Protein AF-A0A3D4UHA0-F1 (afdb_monomer)

Sequence (115 aa):
QGVWDIKDGWTSLEQPIAPDAIITDGNMASAWGLSGDGSTVSGFYWYTGAHARPSKWNRDTGVTSLPVTAGLSARVNALSVDGSVVVGWEATPTGPWQPTVWRDEVKIRISESPG

Secondary structure (DSSP, 8-state):
-EEEETTTEEEE--SSPPTTB--BTTBSEEEEEE-TTS-EEEEEEEETTTEEEEEEEETTTEEEEPP--TT--EEEEEE-TTSSEEEEEEE-TTS-EEEEEEETTEEEE-PPP--

Foldseek 3Di:
DWDADPVPGTGDLVPPDDPFFDDDPNDFWDWAEAALVRFKTWWWGAGPPRAIFTWMAGPPPRIDGQDADPPKHWIWNYAYNHRQKTWTWIADPVGDIFIWIAGPSDIDTDDDPPD

pLDDT: mean 87.1, std 11.28, range [43.06, 97.5]

Mean predicted aligned error: 5.73 Å

Nearest PDB structures (foldseek):
  5l8s-assembly2_D  TM=6.459E-01  e=1.150E-02  Sporosarcina psychrophila
  7mx5-assembly2_B  TM=6.474E-01  e=1.279E-02  Acinetobacter baumannii
  5yzo-assembly1_D  TM=5.744E-01  e=7.576E-01  Deinococcus radiodurans R1 = ATCC 13939 = DSM 20539

Structure (mmCIF, N/CA/C/O backbone):
data_AF-A0A3D4UHA0-F1
#
_entry.id   AF-A0A3D4UHA0-F1
#
loop_
_atom_site.group_PDB
_atom_site.id
_atom_site.type_symbol
_atom_site.label_atom_id
_atom_site.label_alt_id
_atom_site.label_comp_id
_atom_site.label_asym_id
_atom_site.label_entity_id
_atom_site.label_seq_id
_atom_site.pdbx_PDB_ins_code
_atom_site.Cartn_x
_atom_site.Cartn_y
_atom_site.Cartn_z
_atom_site.occupancy
_atom_site.B_iso_or_equiv
_atom_site.auth_seq_id
_atom_site.auth_comp_id
_atom_site.auth_asym_id
_atom_site.auth_atom_id
_atom_site.pdbx_PDB_model_num
ATOM 1 N N . GLN A 1 1 ? 9.890 -4.186 -6.723 1.00 63.28 1 GLN A N 1
ATOM 2 C CA . GLN A 1 1 ? 9.241 -5.418 -6.215 1.00 63.28 1 GLN A CA 1
ATOM 3 C C . GLN A 1 1 ? 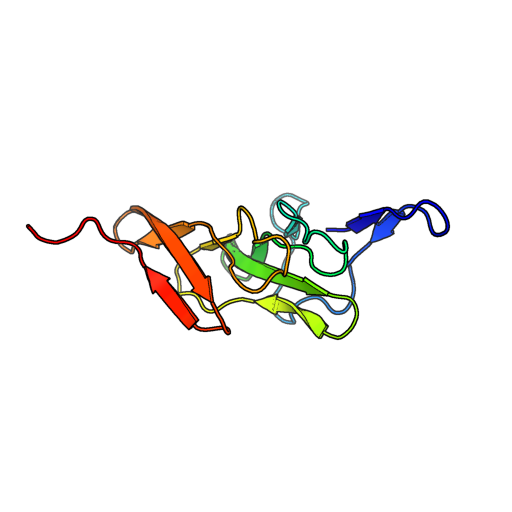9.210 -6.431 -7.354 1.00 63.28 1 GLN A C 1
ATOM 5 O O . GLN A 1 1 ? 9.216 -6.004 -8.500 1.00 63.28 1 GLN A O 1
ATOM 10 N N . GLY A 1 2 ? 9.217 -7.728 -7.068 1.00 65.31 2 GLY A N 1
ATOM 11 C CA . GLY A 1 2 ? 9.162 -8.796 -8.070 1.00 65.31 2 GLY A CA 1
ATOM 12 C C . GLY A 1 2 ? 8.416 -10.002 -7.503 1.00 65.31 2 GLY A C 1
ATOM 13 O O . GLY A 1 2 ? 8.315 -10.126 -6.280 1.00 65.31 2 GLY A O 1
ATOM 14 N N . VAL A 1 3 ? 7.898 -10.865 -8.369 1.00 70.38 3 VAL A N 1
ATOM 15 C CA . VAL A 1 3 ? 7.408 -12.200 -7.999 1.00 70.38 3 VAL A CA 1
ATOM 16 C C . VAL A 1 3 ? 8.285 -13.245 -8.663 1.00 70.38 3 VAL A C 1
ATOM 18 O O . VAL A 1 3 ? 8.741 -13.059 -9.789 1.00 70.38 3 VAL A O 1
ATOM 21 N N . TRP A 1 4 ? 8.543 -14.338 -7.957 1.00 69.69 4 TRP A N 1
ATOM 22 C CA . TRP A 1 4 ? 9.208 -15.502 -8.526 1.00 6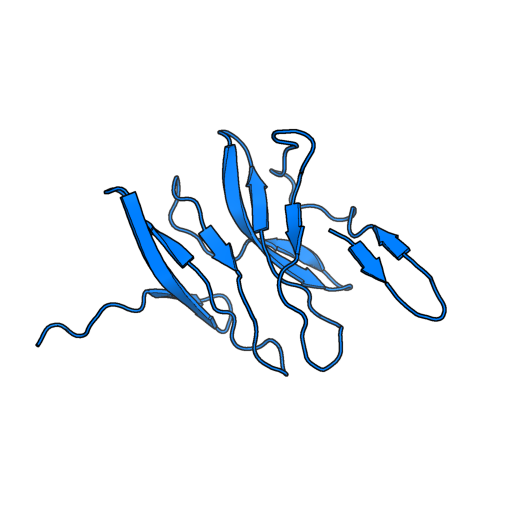9.69 4 TRP A CA 1
ATOM 23 C C . TRP A 1 4 ? 8.175 -16.605 -8.738 1.00 69.69 4 TRP A C 1
ATOM 25 O O . TRP A 1 4 ? 7.434 -16.925 -7.809 1.00 69.69 4 TRP A O 1
ATOM 35 N N . ASP A 1 5 ? 8.151 -17.188 -9.932 1.00 73.31 5 ASP A N 1
ATOM 36 C CA . ASP A 1 5 ? 7.374 -18.387 -10.246 1.00 73.31 5 ASP A CA 1
ATOM 37 C C . ASP A 1 5 ? 8.302 -19.506 -10.748 1.00 73.31 5 ASP A C 1
ATOM 39 O O . ASP A 1 5 ? 9.334 -19.249 -11.368 1.00 73.31 5 ASP A O 1
ATOM 43 N N . ILE A 1 6 ? 7.948 -20.765 -10.478 1.00 68.44 6 ILE A N 1
ATOM 44 C CA . ILE A 1 6 ? 8.785 -21.920 -10.840 1.00 68.44 6 ILE A CA 1
ATOM 45 C C . ILE A 1 6 ? 8.850 -22.172 -12.353 1.00 68.44 6 ILE A C 1
ATOM 47 O O . ILE A 1 6 ? 9.815 -22.765 -12.834 1.00 68.44 6 ILE A O 1
ATOM 51 N N . LYS A 1 7 ? 7.832 -21.743 -13.103 1.00 74.06 7 LYS A N 1
ATOM 52 C CA . LYS A 1 7 ? 7.775 -21.825 -14.566 1.00 74.06 7 LYS A CA 1
ATOM 53 C C . LYS A 1 7 ? 8.379 -20.578 -15.203 1.00 74.06 7 LYS A C 1
ATOM 55 O O . LYS A 1 7 ? 9.139 -20.711 -16.158 1.00 74.06 7 LYS A O 1
ATOM 60 N N . ASP A 1 8 ? 8.073 -19.404 -14.653 1.00 75.88 8 ASP A N 1
ATOM 61 C CA . ASP A 1 8 ? 8.378 -18.121 -15.303 1.00 75.88 8 ASP A CA 1
ATOM 62 C C . ASP A 1 8 ? 9.641 -17.424 -14.751 1.00 75.88 8 ASP A C 1
ATOM 64 O O . ASP A 1 8 ? 10.130 -16.453 -15.328 1.00 75.88 8 ASP A O 1
ATOM 68 N N . GLY A 1 9 ? 10.223 -17.924 -13.658 1.00 78.19 9 GLY A N 1
ATOM 69 C CA . GLY A 1 9 ? 11.393 -17.333 -13.013 1.00 78.19 9 GLY A CA 1
ATOM 70 C C . GLY A 1 9 ? 11.086 -16.005 -12.314 1.00 78.19 9 GLY A C 1
ATOM 71 O O . GLY A 1 9 ? 9.961 -15.744 -11.885 1.00 78.19 9 GLY A O 1
ATOM 72 N N . TRP A 1 10 ? 12.110 -15.161 -12.140 1.00 75.12 10 TRP A N 1
ATOM 73 C CA . TRP A 1 10 ? 11.927 -13.837 -11.537 1.00 75.12 10 TRP A CA 1
ATOM 74 C C . TRP A 1 10 ? 11.265 -12.879 -12.524 1.00 75.12 10 TRP A C 1
ATOM 76 O O . TRP A 1 10 ? 11.842 -12.546 -13.557 1.00 75.12 10 TRP A O 1
ATOM 86 N N . THR A 1 11 ? 10.086 -12.386 -12.162 1.00 73.06 11 THR A N 1
ATOM 87 C CA . THR A 1 11 ? 9.367 -11.346 -12.892 1.00 73.06 11 THR A CA 1
ATOM 88 C C . THR A 1 11 ? 9.389 -10.066 -12.073 1.00 73.06 11 THR A C 1
ATOM 90 O O . THR A 1 11 ? 8.864 -10.016 -10.958 1.00 73.06 11 THR A O 1
ATOM 93 N N . SER A 1 12 ? 9.985 -9.008 -12.623 1.00 73.50 12 SER A N 1
ATOM 94 C CA . SER A 1 12 ? 9.895 -7.693 -11.994 1.00 73.50 12 SER A CA 1
ATOM 95 C C . SER A 1 12 ? 8.460 -7.169 -12.084 1.00 73.50 12 SER A C 1
ATOM 97 O O . SER A 1 12 ? 7.856 -7.191 -13.154 1.00 73.50 12 SER A O 1
ATOM 99 N N . LEU A 1 13 ? 7.916 -6.660 -10.976 1.00 65.88 13 LEU A N 1
ATOM 100 C CA . LEU A 1 13 ? 6.579 -6.047 -10.916 1.00 65.88 13 LEU A CA 1
ATOM 101 C C . LEU A 1 13 ? 6.590 -4.592 -11.420 1.00 65.88 13 LEU A C 1
ATOM 103 O O . LEU A 1 13 ? 5.784 -3.767 -10.997 1.00 65.88 13 LEU A O 1
ATOM 107 N N . GLU A 1 14 ? 7.545 -4.260 -12.287 1.00 61.34 14 GLU A N 1
ATOM 108 C CA . GLU A 1 14 ? 7.871 -2.909 -12.752 1.00 61.34 14 GLU A CA 1
ATOM 109 C C . GLU A 1 14 ? 6.816 -2.273 -13.665 1.00 61.34 14 GLU A C 1
ATOM 111 O O . GLU A 1 14 ? 7.008 -1.137 -14.084 1.00 61.34 14 GLU A O 1
ATOM 116 N N . GLN A 1 15 ? 5.698 -2.937 -13.970 1.00 60.19 15 GLN A N 1
ATOM 117 C CA . GLN A 1 15 ? 4.572 -2.320 -14.671 1.00 60.19 15 GLN A CA 1
ATOM 118 C C . GLN A 1 15 ? 3.232 -3.014 -14.336 1.00 60.19 15 GLN A C 1
ATOM 120 O O . GLN A 1 15 ? 3.199 -4.242 -14.225 1.00 60.19 15 GLN A O 1
ATOM 125 N N . PRO A 1 16 ? 2.119 -2.260 -14.257 1.00 63.44 16 PRO A N 1
ATOM 126 C CA . PRO A 1 16 ? 2.085 -0.807 -14.108 1.00 63.44 16 PRO A CA 1
ATOM 127 C C . PRO A 1 16 ? 2.512 -0.404 -12.684 1.00 63.44 16 PRO A C 1
ATOM 129 O O . PRO A 1 16 ? 1.986 -0.909 -11.688 1.00 63.44 16 PRO A O 1
ATOM 132 N N . ILE A 1 17 ? 3.503 0.489 -12.598 1.00 73.44 17 ILE A N 1
ATOM 133 C CA . ILE A 1 17 ? 3.875 1.173 -11.351 1.00 73.44 17 ILE A CA 1
ATOM 134 C C . ILE A 1 17 ? 2.882 2.319 -11.130 1.00 73.44 17 ILE A C 1
ATOM 136 O O . ILE A 1 17 ? 2.338 2.872 -12.088 1.00 73.44 17 ILE A O 1
ATOM 140 N N . ALA A 1 18 ? 2.667 2.706 -9.873 1.00 77.50 18 ALA A N 1
ATOM 141 C CA . ALA A 1 18 ? 1.932 3.922 -9.561 1.00 77.50 18 ALA A CA 1
ATOM 142 C C . ALA A 1 18 ? 2.554 5.148 -10.278 1.00 77.50 18 ALA A C 1
ATOM 144 O O . ALA A 1 18 ? 3.773 5.322 -10.223 1.00 77.50 18 ALA A O 1
ATOM 145 N N . PRO A 1 19 ? 1.754 6.026 -10.917 1.00 81.56 19 PRO A N 1
ATOM 146 C CA . PRO A 1 19 ? 2.270 7.157 -11.698 1.00 81.56 19 PRO A CA 1
ATOM 147 C C . PRO A 1 19 ? 3.159 8.136 -10.918 1.00 81.56 19 PRO A C 1
ATOM 149 O O . PRO A 1 19 ? 3.907 8.897 -11.525 1.00 81.56 19 PRO A O 1
ATOM 152 N N . ASP A 1 20 ? 3.055 8.143 -9.587 1.00 88.56 20 ASP A N 1
ATOM 153 C CA . ASP A 1 20 ? 3.791 9.027 -8.682 1.00 88.56 20 ASP A CA 1
ATOM 154 C C . ASP A 1 20 ? 5.011 8.368 -8.015 1.00 88.56 20 ASP A C 1
ATOM 156 O O . ASP A 1 20 ? 5.646 8.983 -7.154 1.00 88.56 20 ASP A O 1
ATOM 160 N N . ALA A 1 21 ? 5.348 7.129 -8.384 1.00 89.81 21 ALA A N 1
ATOM 161 C CA . ALA A 1 21 ? 6.480 6.428 -7.799 1.00 89.81 21 ALA A CA 1
ATOM 162 C C . ALA A 1 21 ? 7.829 7.021 -8.237 1.00 89.81 21 ALA A C 1
ATOM 164 O O . ALA A 1 21 ? 8.019 7.419 -9.387 1.00 89.81 21 ALA A O 1
ATOM 165 N N . ILE A 1 22 ? 8.794 7.022 -7.319 1.00 91.56 22 ILE A N 1
ATOM 166 C CA . ILE A 1 22 ? 10.170 7.476 -7.547 1.00 91.56 22 ILE A CA 1
ATOM 167 C C . ILE A 1 22 ? 11.180 6.446 -7.032 1.00 91.56 22 ILE A C 1
ATOM 169 O O . ILE A 1 22 ? 10.858 5.591 -6.209 1.00 91.56 22 ILE A O 1
ATOM 173 N N . ILE A 1 23 ? 12.435 6.567 -7.464 1.00 89.62 23 ILE A N 1
ATOM 174 C CA . ILE A 1 23 ? 13.562 5.835 -6.876 1.00 89.62 23 ILE A CA 1
ATOM 175 C C . ILE A 1 23 ? 14.187 6.704 -5.777 1.00 89.62 23 ILE A C 1
ATOM 177 O O . ILE A 1 23 ? 14.573 7.841 -6.036 1.00 89.62 23 ILE A O 1
ATOM 181 N N . THR A 1 24 ? 14.310 6.157 -4.567 1.00 90.19 24 THR A N 1
ATOM 182 C CA . THR A 1 24 ? 15.023 6.755 -3.426 1.00 90.19 24 THR A CA 1
ATOM 183 C C . THR A 1 24 ? 16.104 5.778 -2.961 1.00 90.19 24 THR A C 1
ATOM 185 O O . THR A 1 24 ? 15.821 4.599 -2.766 1.00 90.19 24 THR A O 1
ATOM 188 N N . ASP A 1 25 ? 17.355 6.232 -2.841 1.00 87.81 25 ASP A N 1
ATOM 189 C CA . ASP A 1 25 ? 18.513 5.407 -2.442 1.00 87.81 25 ASP A CA 1
ATOM 190 C C . ASP A 1 25 ? 18.673 4.099 -3.246 1.00 87.81 25 ASP A C 1
ATOM 192 O O . ASP A 1 25 ? 19.015 3.042 -2.719 1.00 87.81 25 ASP A O 1
ATOM 196 N N . GLY A 1 26 ? 18.387 4.153 -4.551 1.00 87.38 26 GLY A N 1
ATOM 197 C CA . GLY A 1 26 ? 18.460 2.988 -5.442 1.00 87.38 26 GLY A CA 1
ATOM 198 C C . GLY A 1 26 ? 17.320 1.976 -5.266 1.00 87.38 26 GLY A C 1
ATOM 199 O O . GLY A 1 26 ? 17.331 0.926 -5.906 1.00 87.38 26 GLY A O 1
ATOM 200 N N . ASN A 1 27 ? 16.316 2.280 -4.441 1.00 85.81 27 ASN A N 1
ATOM 201 C CA . ASN A 1 27 ? 15.131 1.456 -4.239 1.00 85.81 27 ASN A CA 1
ATOM 202 C C . ASN A 1 27 ? 13.869 2.235 -4.635 1.00 85.81 27 ASN A C 1
ATOM 204 O O . ASN A 1 27 ? 13.711 3.398 -4.289 1.00 85.81 27 ASN A O 1
ATOM 208 N N . MET A 1 28 ? 12.946 1.602 -5.355 1.00 87.56 28 MET A N 1
ATOM 209 C CA . MET A 1 28 ? 11.643 2.209 -5.667 1.00 87.56 28 MET A CA 1
ATOM 210 C C . MET A 1 28 ? 10.542 1.732 -4.722 1.00 87.56 28 MET A C 1
ATOM 212 O O . MET A 1 28 ? 9.606 2.464 -4.419 1.00 87.56 28 MET A O 1
ATOM 216 N N . ALA A 1 29 ? 10.616 0.474 -4.298 1.00 88.50 29 ALA A N 1
ATOM 217 C CA . ALA A 1 29 ? 9.543 -0.204 -3.597 1.00 88.50 29 ALA A CA 1
ATOM 218 C C . ALA A 1 29 ? 10.047 -1.495 -2.946 1.00 88.50 29 ALA A C 1
ATOM 220 O O . ALA A 1 29 ? 10.915 -2.180 -3.497 1.00 88.50 29 ALA A O 1
ATOM 221 N N . SER A 1 30 ? 9.424 -1.887 -1.836 1.00 89.44 30 SER A N 1
ATOM 222 C CA . SER A 1 30 ? 9.688 -3.159 -1.149 1.00 89.44 30 SER A CA 1
ATOM 223 C C . SER A 1 30 ? 8.403 -3.955 -0.960 1.00 89.44 30 SER A C 1
ATOM 225 O O . SER A 1 30 ? 7.365 -3.365 -0.680 1.00 89.44 30 SER A O 1
ATOM 227 N N . ALA A 1 31 ? 8.487 -5.276 -1.123 1.00 90.31 31 ALA A N 1
ATOM 228 C CA . ALA A 1 31 ? 7.385 -6.222 -0.953 1.00 90.31 31 ALA A CA 1
ATOM 229 C C . ALA A 1 31 ? 7.610 -7.046 0.316 1.00 90.31 31 ALA A C 1
ATOM 231 O O . ALA A 1 31 ? 8.702 -7.589 0.486 1.00 90.31 31 ALA A O 1
ATOM 232 N N . TRP A 1 32 ? 6.606 -7.130 1.188 1.00 93.50 32 TRP A N 1
ATOM 233 C CA . TRP A 1 32 ? 6.707 -7.708 2.534 1.00 93.50 32 TRP A CA 1
ATOM 234 C C . TRP A 1 32 ? 5.654 -8.778 2.845 1.00 93.50 32 TRP A C 1
ATOM 236 O O . TRP A 1 32 ? 5.866 -9.563 3.764 1.00 93.50 32 TRP A O 1
ATOM 246 N N . GLY A 1 33 ? 4.554 -8.850 2.090 1.00 92.69 33 GLY A N 1
ATOM 247 C CA . GLY A 1 33 ? 3.522 -9.869 2.292 1.00 92.69 33 GLY A CA 1
ATOM 248 C C . GLY A 1 33 ? 2.996 -10.450 0.983 1.00 92.69 33 GLY A C 1
ATOM 249 O O . GLY A 1 33 ? 3.039 -9.779 -0.048 1.00 92.69 33 GLY A O 1
ATOM 250 N N . LEU A 1 34 ? 2.472 -11.675 1.054 1.00 94.06 34 LEU A N 1
ATOM 251 C CA . LEU A 1 34 ? 1.862 -12.413 -0.054 1.00 94.06 34 LEU A CA 1
ATOM 252 C C . LEU A 1 34 ? 0.558 -13.084 0.420 1.00 94.06 34 LEU A C 1
ATOM 254 O O . LEU A 1 34 ? 0.520 -13.602 1.537 1.00 94.06 34 LEU A O 1
ATOM 258 N N . SER A 1 35 ? -0.491 -13.073 -0.405 1.00 94.62 35 SER A N 1
ATOM 259 C CA . SER A 1 35 ? -1.734 -13.820 -0.154 1.00 94.62 35 SER A CA 1
ATOM 260 C C . SER A 1 35 ? -1.502 -15.331 -0.257 1.00 94.62 35 SER A C 1
ATOM 262 O O . SER A 1 35 ? -0.525 -15.795 -0.842 1.00 94.62 35 SER A O 1
ATOM 264 N N . GLY A 1 36 ? -2.413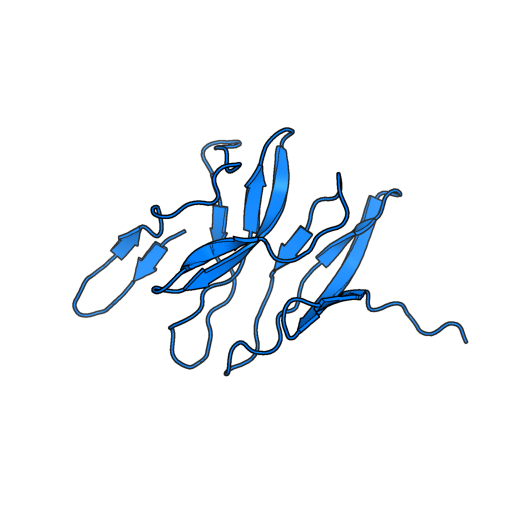 -16.132 0.297 1.00 93.25 36 GLY A N 1
ATOM 265 C CA . GLY A 1 36 ? -2.285 -17.592 0.305 1.00 93.25 36 GLY A CA 1
ATOM 266 C C . GLY A 1 36 ? -2.334 -18.234 -1.082 1.00 93.25 36 GLY A C 1
ATOM 267 O O . GLY A 1 36 ? -1.760 -19.299 -1.281 1.00 93.25 36 GLY A O 1
ATOM 268 N N . ASP A 1 37 ? -2.984 -17.579 -2.041 1.00 91.88 37 ASP A N 1
ATOM 269 C CA . ASP A 1 37 ? -3.028 -17.981 -3.450 1.00 91.88 37 ASP A CA 1
ATOM 270 C C . ASP A 1 37 ? -1.872 -17.399 -4.289 1.00 91.88 37 ASP A C 1
ATOM 272 O O . ASP A 1 37 ? -1.778 -17.672 -5.484 1.00 91.88 37 ASP A O 1
ATOM 276 N N . GLY A 1 38 ? -1.002 -16.581 -3.686 1.00 89.88 38 GLY A N 1
ATOM 277 C CA . GLY A 1 38 ? 0.115 -15.930 -4.364 1.00 89.88 38 GLY A CA 1
ATOM 278 C C . GLY A 1 38 ? -0.268 -14.808 -5.336 1.00 89.88 38 GLY A C 1
ATOM 279 O O . GLY A 1 38 ? 0.610 -14.293 -6.027 1.00 89.88 38 GLY A O 1
ATOM 280 N N . SER A 1 39 ? -1.544 -14.419 -5.422 1.00 89.69 39 SER A N 1
ATOM 281 C CA . SER A 1 39 ? -2.024 -13.456 -6.425 1.00 89.69 39 SER A CA 1
ATOM 282 C C . SER A 1 39 ? -1.814 -11.993 -6.029 1.00 89.69 39 SER A C 1
ATOM 284 O O . SER A 1 39 ? -1.756 -11.121 -6.900 1.00 89.69 39 SER A O 1
ATOM 286 N N . THR A 1 40 ? -1.688 -11.722 -4.727 1.00 91.56 40 THR A N 1
ATOM 287 C CA . THR A 1 40 ? -1.573 -10.373 -4.175 1.00 91.56 40 THR A CA 1
ATOM 288 C C . THR A 1 40 ? -0.307 -10.231 -3.346 1.00 91.56 40 THR A C 1
ATOM 290 O O . THR A 1 40 ? -0.113 -10.920 -2.345 1.00 91.56 40 THR A O 1
ATOM 293 N N . VAL A 1 41 ? 0.536 -9.280 -3.736 1.00 92.25 41 VAL A N 1
ATOM 294 C CA . VAL A 1 41 ? 1.731 -8.865 -2.995 1.00 92.25 41 VAL A CA 1
ATOM 295 C C . VAL A 1 41 ? 1.434 -7.548 -2.295 1.00 92.25 41 VAL A C 1
ATOM 297 O O . VAL A 1 41 ? 0.723 -6.703 -2.829 1.00 92.25 41 VAL A O 1
ATOM 300 N N . SER A 1 42 ? 1.994 -7.331 -1.112 1.00 94.12 42 SER A N 1
ATOM 301 C CA . SER A 1 42 ? 1.886 -6.049 -0.418 1.00 94.12 42 SER A CA 1
ATOM 302 C C . SER A 1 42 ? 3.228 -5.494 0.019 1.00 94.12 42 SER A C 1
ATOM 304 O O . SER A 1 42 ? 4.212 -6.226 0.133 1.00 94.12 42 SER A O 1
ATOM 306 N N . GLY A 1 43 ? 3.266 -4.191 0.283 1.00 95.12 43 GLY A N 1
ATOM 307 C CA . GLY A 1 43 ? 4.422 -3.521 0.853 1.00 95.12 43 GLY A CA 1
ATOM 308 C C . GLY A 1 43 ? 4.292 -2.007 0.781 1.00 95.12 43 GLY A C 1
ATOM 309 O O . GLY A 1 43 ? 3.323 -1.426 1.283 1.00 95.12 43 GLY A O 1
ATOM 310 N N . PHE A 1 44 ? 5.285 -1.361 0.179 1.00 94.44 44 PHE A N 1
ATOM 311 C CA . PHE A 1 44 ? 5.246 0.073 -0.092 1.00 94.44 44 PHE A CA 1
ATOM 312 C C . PHE A 1 44 ? 6.027 0.439 -1.359 1.00 94.44 44 PHE A C 1
ATOM 314 O O . PHE A 1 44 ? 6.867 -0.339 -1.829 1.00 94.44 44 PHE A O 1
ATOM 321 N N . TYR A 1 45 ? 5.783 1.646 -1.868 1.00 93.44 45 TYR A N 1
ATOM 322 C CA . TYR A 1 45 ? 6.639 2.324 -2.846 1.00 93.44 45 TYR A CA 1
ATOM 323 C C . TYR A 1 45 ? 6.960 3.757 -2.404 1.00 93.44 45 TYR A C 1
ATOM 325 O O . TYR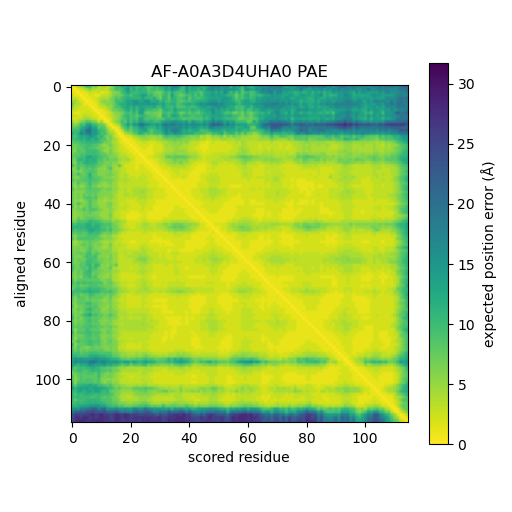 A 1 45 ? 6.210 4.362 -1.634 1.00 93.44 45 TYR A O 1
ATOM 333 N N . TRP A 1 46 ? 8.089 4.288 -2.866 1.00 93.56 46 TRP A N 1
ATOM 334 C CA . TRP A 1 46 ? 8.495 5.669 -2.625 1.00 93.56 46 TRP A CA 1
ATOM 335 C C . TRP A 1 46 ? 7.795 6.615 -3.590 1.00 93.56 46 TRP A C 1
ATOM 337 O O . TRP A 1 46 ? 7.724 6.330 -4.782 1.00 93.56 46 TRP A O 1
ATOM 347 N N . TYR A 1 47 ? 7.338 7.761 -3.094 1.00 91.94 47 TYR A N 1
ATOM 348 C CA . TYR A 1 47 ? 6.818 8.860 -3.906 1.00 91.94 47 TYR A CA 1
ATOM 349 C C . TYR A 1 47 ? 7.519 10.180 -3.549 1.00 91.94 47 TYR A C 1
ATOM 351 O O . TYR A 1 47 ? 8.378 10.232 -2.660 1.00 91.94 47 TYR A O 1
ATOM 359 N N . THR A 1 48 ? 7.188 11.247 -4.280 1.00 89.06 48 THR A N 1
ATOM 360 C CA . THR A 1 48 ? 7.785 12.585 -4.139 1.00 89.06 48 THR A CA 1
ATOM 361 C C . THR A 1 48 ? 7.975 13.010 -2.677 1.00 89.06 48 THR A C 1
ATOM 363 O O . THR A 1 48 ? 7.057 12.921 -1.866 1.00 89.06 48 THR A O 1
ATOM 366 N N . GLY A 1 49 ? 9.170 13.517 -2.353 1.00 88.25 49 GLY A N 1
ATOM 367 C CA . GLY A 1 49 ? 9.523 13.948 -0.995 1.00 88.25 49 GLY A CA 1
ATOM 368 C C . GLY A 1 49 ? 10.062 12.835 -0.091 1.00 88.25 49 GLY A C 1
ATOM 369 O O . GLY A 1 49 ? 10.097 13.023 1.119 1.00 88.25 49 GLY A O 1
ATOM 370 N N . ALA A 1 50 ? 10.480 11.697 -0.660 1.00 88.19 50 ALA A N 1
ATOM 371 C CA . ALA A 1 50 ? 10.976 10.531 0.083 1.00 88.19 50 ALA A CA 1
ATOM 372 C C . ALA A 1 50 ? 9.952 9.989 1.099 1.00 88.19 50 ALA A C 1
ATOM 374 O O . ALA A 1 50 ? 10.288 9.496 2.177 1.00 88.19 50 ALA A O 1
ATOM 375 N N . HIS A 1 51 ? 8.675 10.080 0.739 1.00 92.44 51 HIS A N 1
ATOM 376 C CA . HIS A 1 51 ? 7.581 9.518 1.512 1.00 92.44 51 HIS A CA 1
ATOM 377 C C . HIS A 1 51 ? 7.202 8.139 0.969 1.00 92.44 51 HIS A C 1
ATOM 379 O O . HIS A 1 51 ? 7.320 7.871 -0.227 1.00 92.44 51 HIS A O 1
ATOM 385 N N . ALA A 1 52 ? 6.729 7.257 1.847 1.00 94.69 52 ALA A N 1
ATOM 386 C CA . ALA A 1 52 ? 6.311 5.908 1.472 1.00 94.69 52 ALA A CA 1
ATOM 387 C C . ALA A 1 52 ? 4.786 5.823 1.364 1.00 94.69 52 ALA A C 1
ATOM 389 O O . ALA A 1 52 ? 4.077 6.235 2.285 1.00 94.69 52 ALA A O 1
ATOM 390 N N . ARG A 1 53 ? 4.279 5.252 0.269 1.00 95.56 53 ARG A N 1
ATOM 391 C CA . ARG A 1 53 ? 2.867 4.883 0.129 1.00 95.56 53 ARG A CA 1
ATOM 392 C C . ARG A 1 53 ? 2.673 3.394 0.399 1.00 95.56 53 ARG A C 1
ATOM 394 O O . ARG A 1 53 ? 3.405 2.588 -0.180 1.00 95.56 53 ARG A O 1
ATOM 401 N N . PRO A 1 54 ? 1.678 3.016 1.219 1.00 96.56 54 PRO A N 1
ATOM 402 C CA . PRO A 1 54 ? 1.330 1.621 1.429 1.00 96.56 54 PRO A CA 1
ATOM 403 C C . PRO A 1 54 ? 0.767 1.083 0.119 1.00 96.56 54 PRO A C 1
ATOM 405 O O . PRO A 1 54 ? -0.057 1.744 -0.513 1.00 96.56 54 PRO A O 1
ATOM 408 N N . SER A 1 55 ? 1.209 -0.094 -0.305 1.00 93.75 55 SER A N 1
ATOM 409 C CA . SER A 1 55 ? 0.828 -0.615 -1.611 1.00 93.75 55 SER A CA 1
ATOM 410 C C . SER A 1 55 ? 0.415 -2.070 -1.590 1.00 93.75 55 SER A C 1
ATOM 412 O O . SER A 1 55 ? 0.871 -2.866 -0.764 1.00 93.75 55 SER A O 1
ATOM 414 N N . LYS A 1 56 ? -0.439 -2.395 -2.556 1.00 92.25 56 LYS A N 1
ATOM 415 C CA . LYS A 1 56 ? -0.723 -3.754 -2.995 1.00 92.25 56 LYS A CA 1
ATOM 416 C C . LYS A 1 56 ? -0.414 -3.874 -4.481 1.00 92.25 56 LYS A C 1
ATOM 418 O O . LYS A 1 56 ? -0.503 -2.899 -5.225 1.00 92.25 56 LYS A O 1
ATOM 423 N N . TRP A 1 57 ? -0.073 -5.071 -4.910 1.00 90.12 57 TRP A N 1
ATOM 424 C CA . TRP A 1 57 ? 0.081 -5.430 -6.304 1.00 90.12 57 TRP A CA 1
ATOM 425 C C . TRP A 1 57 ? -0.708 -6.700 -6.579 1.00 90.12 57 TRP A C 1
ATOM 427 O O . TRP A 1 57 ? -0.671 -7.627 -5.775 1.00 90.12 57 TRP A O 1
ATOM 437 N N . ASN A 1 58 ? -1.381 -6.744 -7.722 1.00 87.38 58 ASN A N 1
ATOM 438 C CA . ASN A 1 58 ? -1.870 -7.978 -8.326 1.00 87.38 58 ASN A CA 1
ATOM 439 C C . ASN A 1 58 ? -1.715 -7.886 -9.851 1.00 87.38 58 ASN A C 1
ATOM 441 O O . ASN A 1 58 ? -1.419 -6.819 -10.398 1.00 87.38 58 ASN A O 1
ATOM 445 N N . ARG A 1 59 ? -1.922 -9.011 -10.538 1.00 82.31 59 ARG A N 1
ATOM 446 C CA . ARG A 1 59 ? -1.762 -9.107 -11.995 1.00 82.31 59 ARG A CA 1
ATOM 447 C C . ARG A 1 59 ? -2.711 -8.189 -12.775 1.00 82.31 59 ARG A C 1
ATOM 449 O O . ARG A 1 59 ? -2.320 -7.703 -13.831 1.00 82.31 59 ARG A O 1
ATOM 456 N N . ASP A 1 60 ? -3.913 -7.947 -12.264 1.00 84.56 60 ASP A N 1
ATOM 457 C CA . ASP A 1 60 ? -4.966 -7.234 -12.993 1.00 84.56 60 ASP A CA 1
ATOM 458 C C . ASP A 1 60 ? -4.800 -5.712 -12.914 1.00 84.56 60 ASP A C 1
ATOM 460 O O . ASP A 1 60 ? -5.060 -5.001 -13.884 1.00 84.56 60 ASP A O 1
ATOM 464 N N . THR A 1 61 ? -4.355 -5.198 -11.764 1.00 84.88 61 THR A N 1
ATOM 465 C CA . THR A 1 61 ? -4.268 -3.754 -11.493 1.00 84.88 61 THR A CA 1
ATOM 466 C C . THR A 1 61 ? -2.842 -3.223 -11.422 1.00 84.88 61 THR A C 1
ATOM 468 O O . THR A 1 61 ? -2.649 -2.010 -11.387 1.00 84.88 61 THR A O 1
ATOM 471 N N . GLY A 1 62 ? -1.838 -4.100 -11.345 1.00 85.44 62 GLY A N 1
ATOM 472 C CA . GLY A 1 62 ? -0.474 -3.714 -10.995 1.00 85.44 62 GLY A CA 1
ATOM 473 C C . GLY A 1 62 ? -0.381 -3.102 -9.599 1.00 85.44 62 GLY A C 1
ATOM 474 O O . GLY A 1 62 ? -1.177 -3.430 -8.713 1.00 85.44 62 GLY A O 1
ATOM 475 N N . VAL A 1 63 ? 0.611 -2.227 -9.392 1.00 87.81 63 VAL A N 1
ATOM 476 C CA . VAL A 1 63 ? 0.847 -1.576 -8.096 1.00 87.81 63 VAL A CA 1
ATOM 477 C C . VAL A 1 63 ? -0.197 -0.487 -7.873 1.00 87.81 63 VAL A C 1
ATOM 479 O O . VAL A 1 63 ? -0.284 0.477 -8.629 1.00 87.81 63 VAL A O 1
ATOM 482 N N . THR A 1 64 ? -0.941 -0.596 -6.780 1.00 89.50 64 THR A N 1
ATOM 483 C CA . THR A 1 64 ? -1.926 0.397 -6.344 1.00 89.50 64 THR A CA 1
ATOM 484 C C . THR A 1 64 ? -1.623 0.843 -4.916 1.00 89.50 64 THR A C 1
ATOM 486 O O . THR A 1 64 ? -1.188 0.047 -4.079 1.00 89.50 64 THR A O 1
ATOM 489 N N . SER A 1 65 ? -1.810 2.136 -4.634 1.00 93.12 65 SER A N 1
ATOM 490 C CA . SER A 1 65 ? -1.703 2.672 -3.273 1.00 93.12 65 SER A CA 1
ATOM 491 C C . SER A 1 65 ? -2.972 2.360 -2.494 1.00 93.12 65 SER A C 1
ATOM 493 O O . SER A 1 65 ? -4.072 2.591 -2.991 1.00 93.12 65 SER A O 1
ATOM 495 N N . LEU A 1 66 ? -2.813 1.947 -1.242 1.00 95.25 66 LEU A N 1
ATOM 496 C CA . LEU A 1 66 ? -3.897 1.951 -0.265 1.00 95.25 66 LEU A CA 1
ATOM 497 C C . LEU A 1 66 ? -4.099 3.377 0.281 1.00 95.25 66 LEU A C 1
ATOM 499 O O . LEU A 1 66 ? -3.174 4.201 0.201 1.00 95.25 66 LEU A O 1
ATOM 503 N N . PRO A 1 67 ? -5.276 3.699 0.850 1.00 96.31 67 PRO A N 1
ATOM 504 C CA . PRO A 1 67 ? -5.512 5.011 1.435 1.00 96.31 67 PRO A CA 1
ATOM 505 C C . PRO A 1 67 ? -4.496 5.345 2.531 1.00 96.31 67 PRO A C 1
ATOM 507 O O . PRO A 1 67 ? -4.248 4.555 3.440 1.00 96.31 67 PRO A O 1
ATOM 510 N N . VAL A 1 68 ? -3.954 6.556 2.485 1.00 94.19 68 VAL A N 1
ATOM 511 C CA . VAL A 1 68 ? -2.988 7.084 3.454 1.00 94.19 68 VAL A CA 1
ATOM 512 C C . VAL A 1 68 ? -3.297 8.558 3.699 1.00 94.19 68 VAL A C 1
ATOM 514 O O . VAL A 1 68 ? -3.783 9.254 2.806 1.00 94.19 68 VAL A O 1
ATOM 517 N N . THR A 1 69 ? -3.081 9.041 4.922 1.00 93.88 69 THR A N 1
ATOM 518 C CA . THR A 1 69 ? -3.237 10.470 5.235 1.00 93.88 69 THR A CA 1
ATOM 519 C C . THR A 1 69 ? -2.242 11.278 4.403 1.00 93.88 69 THR A C 1
ATOM 521 O O . THR A 1 69 ? -1.056 10.957 4.380 1.00 93.88 69 THR A O 1
ATOM 524 N N . ALA A 1 70 ? -2.711 12.331 3.729 1.00 91.62 70 ALA A N 1
ATOM 525 C CA . ALA A 1 70 ? -1.857 13.164 2.887 1.00 91.62 70 ALA A CA 1
ATOM 526 C C . ALA A 1 70 ? -0.638 13.695 3.664 1.00 91.62 70 ALA A C 1
ATOM 528 O O . ALA A 1 70 ? -0.775 14.207 4.774 1.00 91.62 70 ALA A O 1
ATOM 529 N N . GLY A 1 71 ? 0.551 13.557 3.071 1.00 90.75 71 GLY A N 1
ATOM 530 C CA . GLY A 1 71 ? 1.821 13.984 3.668 1.00 90.75 71 GLY A CA 1
ATOM 531 C C . GLY A 1 71 ? 2.409 13.026 4.711 1.00 90.75 71 GLY A C 1
ATOM 532 O O . GLY A 1 71 ? 3.494 13.294 5.218 1.00 90.75 71 GLY A O 1
ATOM 533 N N . LEU A 1 72 ? 1.735 11.917 5.034 1.00 93.56 72 LEU A N 1
ATOM 534 C CA . LEU A 1 72 ? 2.257 10.902 5.948 1.00 93.56 72 LEU A CA 1
ATOM 535 C C . LEU A 1 72 ? 2.750 9.680 5.174 1.00 93.56 72 LEU A C 1
ATOM 537 O O . LEU A 1 72 ? 2.153 9.267 4.181 1.00 93.56 72 LEU A O 1
ATOM 541 N N . SER A 1 73 ? 3.829 9.080 5.670 1.00 95.56 73 SER A N 1
ATOM 542 C CA . SER A 1 73 ? 4.311 7.796 5.168 1.00 95.56 73 SER A CA 1
ATOM 543 C C . SER A 1 73 ? 3.500 6.651 5.769 1.00 95.56 73 SER A C 1
ATOM 545 O O . SER A 1 73 ? 3.207 6.656 6.964 1.00 95.56 73 SER A O 1
ATOM 547 N N . ALA A 1 74 ? 3.199 5.633 4.972 1.00 96.56 74 ALA A N 1
ATOM 548 C CA . ALA A 1 74 ? 2.661 4.370 5.458 1.00 96.56 74 ALA A CA 1
ATOM 549 C C . ALA A 1 74 ? 3.236 3.185 4.683 1.00 96.56 74 ALA A C 1
ATOM 551 O O . ALA A 1 74 ? 3.806 3.330 3.601 1.00 96.56 74 ALA A O 1
ATOM 552 N N . ARG A 1 75 ? 3.108 1.999 5.272 1.00 96.50 75 ARG A N 1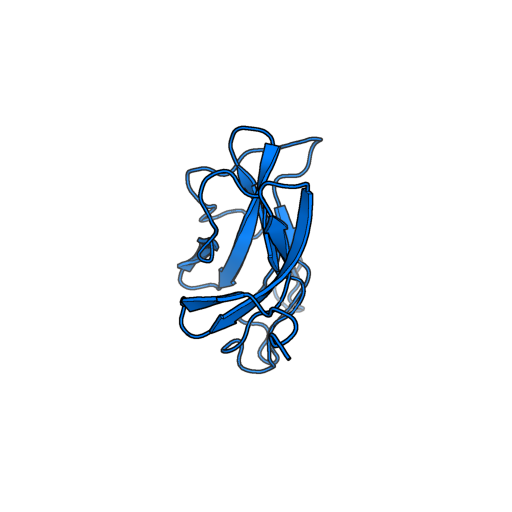
ATOM 553 C CA . ARG A 1 75 ? 3.583 0.741 4.695 1.00 96.50 75 ARG A CA 1
ATOM 554 C C . ARG A 1 75 ? 2.701 -0.416 5.127 1.00 96.50 75 ARG A C 1
ATOM 556 O O . ARG A 1 75 ? 2.201 -0.428 6.254 1.00 96.50 75 ARG A O 1
ATOM 563 N N . VAL A 1 76 ? 2.569 -1.395 4.244 1.00 97.38 76 VAL A N 1
ATOM 564 C CA . VAL A 1 76 ? 1.937 -2.674 4.555 1.00 97.38 76 VAL A CA 1
ATOM 565 C C . VAL A 1 76 ? 2.993 -3.667 5.011 1.00 97.38 76 VAL A C 1
ATOM 567 O O . VAL A 1 76 ? 4.033 -3.794 4.374 1.00 97.38 76 VAL A O 1
ATOM 570 N N . ASN A 1 77 ? 2.707 -4.391 6.090 1.00 96.50 77 ASN A N 1
ATOM 571 C CA . ASN A 1 77 ? 3.575 -5.431 6.633 1.00 96.50 77 ASN A CA 1
ATOM 572 C C . ASN A 1 77 ? 3.059 -6.847 6.389 1.00 96.50 77 ASN A C 1
ATOM 574 O O . ASN A 1 77 ? 3.876 -7.756 6.299 1.00 96.50 77 ASN A O 1
ATOM 578 N N . ALA A 1 78 ? 1.744 -7.043 6.2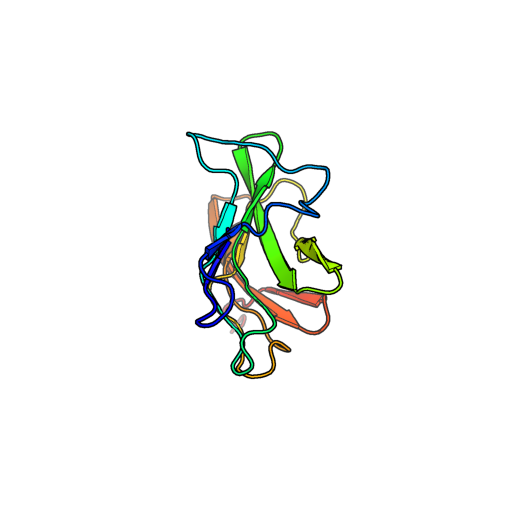96 1.00 95.88 78 ALA A N 1
ATOM 579 C CA . ALA A 1 78 ? 1.153 -8.347 6.021 1.00 95.88 78 ALA A CA 1
ATOM 580 C C . ALA A 1 78 ? -0.263 -8.213 5.447 1.00 95.88 78 ALA A C 1
ATOM 582 O O . ALA A 1 78 ? -0.896 -7.159 5.549 1.00 95.88 78 ALA A O 1
ATOM 583 N N . LEU A 1 79 ? -0.768 -9.315 4.897 1.00 96.12 79 LEU A N 1
ATOM 584 C CA . LEU A 1 79 ? -2.161 -9.487 4.509 1.00 96.12 79 LEU A CA 1
ATOM 585 C C . LEU A 1 79 ? -2.697 -10.842 4.986 1.00 96.12 79 LEU A C 1
ATOM 587 O O . LEU A 1 79 ? -1.922 -11.752 5.280 1.00 96.12 79 LEU A O 1
ATOM 591 N N . SER A 1 80 ? -4.020 -10.962 5.077 1.00 96.19 80 SER A N 1
ATOM 592 C CA . SER A 1 80 ? -4.714 -12.228 5.309 1.00 96.19 80 SER A CA 1
ATOM 593 C C . SER A 1 80 ? -4.538 -13.191 4.131 1.00 96.19 80 SER A C 1
ATOM 595 O O . SER A 1 80 ? -4.167 -12.797 3.026 1.00 96.19 80 SER A O 1
ATOM 597 N N . VAL A 1 81 ? -4.835 -14.474 4.365 1.00 95.56 81 VAL A N 1
ATOM 598 C CA . VAL A 1 81 ? -4.728 -15.550 3.359 1.00 95.56 81 VAL A CA 1
ATOM 599 C C . VAL A 1 81 ? -5.523 -15.228 2.090 1.00 95.56 81 VAL A C 1
ATOM 601 O O . VAL A 1 81 ? -5.042 -15.476 0.992 1.00 95.56 81 VAL A O 1
ATOM 604 N N . ASP A 1 82 ? -6.709 -14.648 2.235 1.00 93.94 82 ASP A N 1
ATOM 605 C CA . ASP A 1 82 ? -7.588 -14.228 1.138 1.00 93.94 82 ASP A CA 1
ATOM 606 C C . ASP A 1 82 ? -7.290 -12.809 0.613 1.00 93.94 82 ASP A C 1
ATOM 608 O O . ASP A 1 82 ? -7.975 -12.328 -0.283 1.00 93.94 82 ASP A O 1
ATOM 612 N N . GLY A 1 83 ? -6.312 -12.107 1.193 1.00 92.56 83 GLY A N 1
ATOM 613 C CA . GLY A 1 83 ? -5.958 -10.731 0.845 1.00 92.56 83 GLY A CA 1
ATOM 614 C C . GLY A 1 83 ? -6.994 -9.660 1.193 1.00 92.56 83 GLY A C 1
ATOM 615 O O . GLY A 1 83 ? -6.766 -8.493 0.875 1.00 92.56 83 GLY A O 1
ATOM 616 N N . SER A 1 84 ? -8.099 -10.008 1.863 1.00 93.12 84 SER A N 1
ATOM 617 C CA . SER A 1 84 ? -9.177 -9.063 2.198 1.00 93.12 84 SER A CA 1
ATOM 618 C C . SER A 1 84 ? -8.821 -8.099 3.335 1.00 93.12 84 SER A C 1
ATOM 620 O O . SER A 1 84 ? -9.387 -7.009 3.446 1.00 93.12 84 SER A O 1
ATOM 622 N N . VAL A 1 85 ? -7.878 -8.489 4.194 1.00 95.88 85 VAL A N 1
ATOM 623 C CA . VAL A 1 85 ? -7.383 -7.678 5.3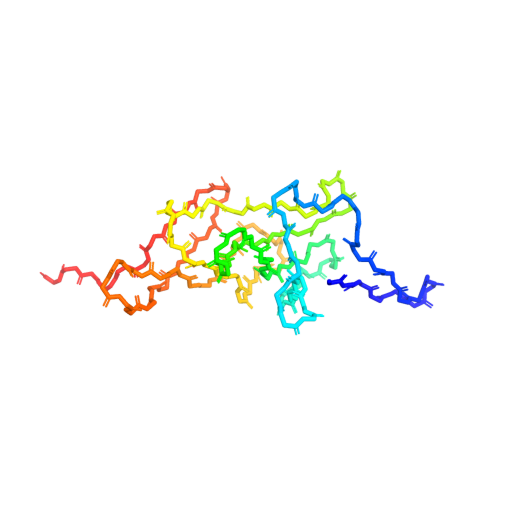05 1.00 95.88 85 VAL A CA 1
ATOM 624 C C . VAL A 1 85 ? -5.903 -7.440 5.121 1.00 95.88 85 VAL A C 1
ATOM 626 O O . VAL A 1 85 ? -5.117 -8.374 4.991 1.00 95.88 85 VAL A O 1
ATOM 629 N N . VAL A 1 86 ? -5.516 -6.178 5.191 1.00 96.81 86 VAL A N 1
ATOM 630 C CA . VAL A 1 86 ? -4.135 -5.738 5.077 1.00 96.81 86 VAL A CA 1
ATOM 631 C C . VAL A 1 86 ? -3.755 -4.991 6.348 1.00 96.81 86 VAL A C 1
ATOM 633 O O . VAL A 1 86 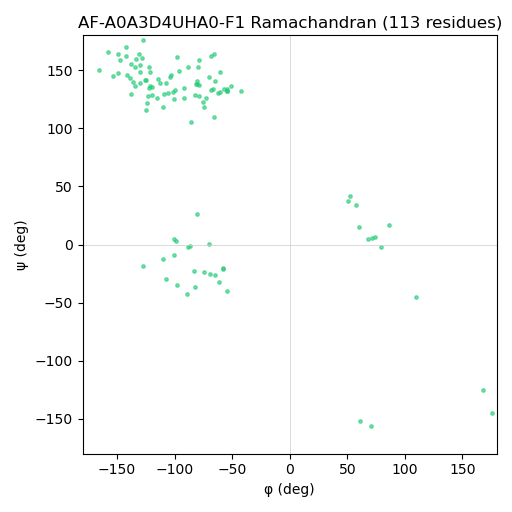? -4.533 -4.184 6.849 1.00 96.81 86 VAL A O 1
ATOM 636 N N . VAL A 1 87 ? -2.568 -5.250 6.893 1.00 97.50 87 VAL A N 1
ATOM 637 C CA . VAL A 1 87 ? -2.109 -4.647 8.151 1.00 97.50 87 VAL A CA 1
ATOM 638 C C . VAL A 1 87 ? -0.722 -4.046 8.007 1.00 97.50 87 VAL A C 1
ATOM 640 O O . VAL A 1 87 ? 0.127 -4.530 7.256 1.00 97.50 87 VAL A O 1
ATOM 643 N N . GLY A 1 88 ? -0.468 -2.984 8.756 1.00 97.12 88 GLY A N 1
ATOM 644 C CA . GLY A 1 88 ? 0.803 -2.285 8.717 1.00 97.12 88 GLY A CA 1
ATOM 645 C C . GLY A 1 88 ? 0.785 -1.054 9.597 1.00 97.12 88 GLY A C 1
ATOM 646 O O . GLY A 1 88 ? 0.164 -1.041 10.661 1.00 97.12 88 GLY A O 1
ATOM 647 N N . TRP A 1 89 ? 1.489 -0.023 9.150 1.00 96.94 89 TRP A N 1
ATOM 648 C CA . TRP A 1 89 ? 1.712 1.170 9.948 1.00 96.94 89 TRP A CA 1
ATOM 649 C C . TRP A 1 89 ? 1.577 2.433 9.104 1.00 96.94 89 TRP A C 1
ATOM 651 O O . TRP A 1 89 ? 2.037 2.475 7.962 1.00 96.94 89 TRP A O 1
ATOM 661 N N . GLU A 1 90 ? 1.019 3.482 9.700 1.00 96.69 90 GLU A N 1
ATOM 662 C CA . GLU A 1 90 ? 0.993 4.842 9.158 1.00 96.69 90 GLU A CA 1
ATOM 663 C C . GLU A 1 90 ? 1.666 5.785 10.158 1.00 96.69 90 GLU A C 1
ATOM 665 O O . GLU A 1 90 ? 1.413 5.708 11.359 1.00 96.69 90 GLU A O 1
ATOM 670 N N . ALA A 1 91 ? 2.534 6.672 9.682 1.00 95.31 91 ALA A N 1
ATOM 671 C CA . ALA A 1 91 ? 3.104 7.727 10.505 1.00 95.31 91 ALA A CA 1
ATOM 672 C C . ALA A 1 91 ? 1.996 8.637 11.056 1.00 95.31 91 ALA A C 1
ATOM 674 O O . ALA A 1 91 ? 0.974 8.870 10.413 1.00 95.31 91 ALA A O 1
ATOM 675 N N . THR A 1 92 ? 2.204 9.197 12.240 1.00 91.75 92 THR A N 1
ATOM 676 C CA . THR A 1 92 ? 1.381 10.301 12.747 1.00 91.75 92 THR A CA 1
ATOM 677 C C . THR A 1 92 ? 2.082 11.637 12.498 1.00 91.75 92 THR A C 1
ATOM 679 O O . THR A 1 92 ? 3.303 11.663 12.327 1.00 91.75 92 THR A O 1
ATOM 682 N N . PRO A 1 93 ? 1.354 12.770 12.526 1.00 89.12 93 PRO A N 1
ATOM 683 C CA . PRO A 1 93 ? 1.971 14.092 12.393 1.00 89.12 93 PRO A CA 1
ATOM 684 C C . PRO A 1 93 ? 3.039 14.40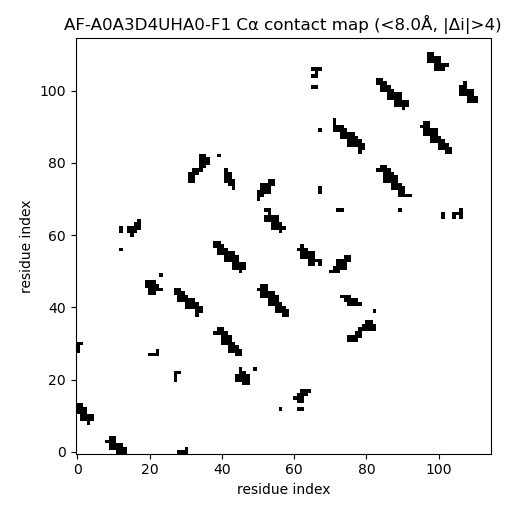1 13.454 1.00 89.12 93 PRO A C 1
ATOM 686 O O . PRO A 1 93 ? 3.879 15.267 13.240 1.00 89.12 93 PRO A O 1
ATOM 689 N N . THR A 1 94 ? 3.012 13.709 14.597 1.00 87.06 94 THR A N 1
ATOM 690 C CA . THR A 1 94 ? 3.934 13.915 15.722 1.00 87.06 94 THR A CA 1
ATOM 691 C C . THR A 1 94 ? 5.088 12.911 15.757 1.00 87.06 94 THR A C 1
ATOM 693 O O . THR A 1 94 ? 5.893 12.947 16.684 1.00 87.06 94 THR A O 1
ATOM 696 N N . GLY A 1 95 ? 5.190 12.014 14.768 1.00 80.56 95 GLY A N 1
ATOM 697 C CA . GLY A 1 95 ? 6.312 11.085 14.618 1.00 80.56 95 GLY A CA 1
ATOM 698 C C . GLY A 1 95 ? 6.025 9.601 14.886 1.00 80.56 95 GLY A C 1
ATOM 699 O O . GLY A 1 95 ? 6.469 8.786 14.071 1.00 80.56 95 GLY A O 1
ATOM 700 N N . PRO A 1 96 ? 5.315 9.178 15.956 1.00 88.81 96 PRO A N 1
ATOM 701 C CA . PRO A 1 96 ? 5.105 7.753 16.191 1.00 88.81 96 PRO A CA 1
ATOM 702 C C . PRO A 1 96 ? 4.258 7.143 15.073 1.00 88.81 96 PRO A C 1
ATOM 704 O O . PRO A 1 96 ? 3.310 7.758 14.587 1.00 88.81 96 PRO A O 1
ATOM 707 N N . TRP A 1 97 ? 4.601 5.928 14.657 1.00 93.44 97 TRP A N 1
ATOM 708 C CA . TRP A 1 97 ? 3.791 5.170 13.711 1.00 93.44 97 TRP A CA 1
ATOM 709 C C . TRP A 1 97 ? 2.632 4.507 14.461 1.00 93.44 97 TRP A C 1
ATOM 711 O O . TRP A 1 97 ? 2.831 3.973 15.550 1.00 93.44 97 TRP A O 1
ATOM 721 N N . GLN A 1 98 ? 1.435 4.517 13.879 1.00 94.69 98 GLN A N 1
ATOM 722 C CA . GLN A 1 98 ? 0.250 3.867 14.435 1.00 94.69 98 GLN A CA 1
ATOM 723 C C . GLN A 1 98 ? -0.120 2.602 13.658 1.00 94.69 98 GLN A C 1
ATOM 725 O O . GLN A 1 98 ? -0.077 2.621 12.418 1.00 94.69 98 GLN A O 1
ATOM 730 N N . PRO A 1 99 ? -0.519 1.520 14.357 1.00 96.00 99 PRO A N 1
ATOM 731 C CA . PRO A 1 99 ? -1.010 0.326 13.694 1.00 96.00 99 PRO A CA 1
ATOM 732 C C . PRO A 1 99 ? -2.249 0.678 12.873 1.00 96.00 99 PRO A C 1
ATOM 734 O O . PRO A 1 99 ? -3.163 1.366 13.334 1.00 96.00 99 PRO A O 1
ATOM 737 N N . THR A 1 100 ? -2.254 0.241 11.623 1.00 96.81 100 THR A N 1
ATOM 738 C CA . THR A 1 100 ? -3.294 0.578 10.655 1.00 96.81 100 THR A CA 1
ATOM 739 C C . THR A 1 100 ? -3.717 -0.681 9.919 1.00 96.81 100 THR A C 1
ATOM 741 O O . THR A 1 100 ? -2.881 -1.502 9.533 1.00 96.81 100 THR A O 1
ATOM 744 N N . VAL A 1 101 ? -5.025 -0.828 9.746 1.00 97.38 101 VAL A N 1
ATOM 745 C CA . VAL A 1 101 ? -5.651 -1.892 8.967 1.00 97.38 101 VAL A CA 1
ATOM 746 C C . VAL A 1 101 ? -6.293 -1.267 7.743 1.00 97.38 101 VAL A C 1
ATOM 748 O O . VAL A 1 101 ? -6.922 -0.215 7.840 1.00 97.38 101 VAL A O 1
ATOM 751 N N . TRP A 1 102 ? -6.169 -1.932 6.606 1.00 96.94 102 TRP A N 1
ATOM 752 C CA . TRP A 1 102 ? -6.952 -1.649 5.418 1.00 96.94 102 TRP A CA 1
ATOM 753 C C . TRP A 1 102 ? -7.835 -2.856 5.123 1.00 96.94 102 TRP A C 1
ATOM 755 O O . TRP A 1 102 ? -7.350 -3.985 5.045 1.00 96.94 102 TRP A O 1
ATOM 765 N N . ARG A 1 103 ? -9.137 -2.617 4.992 1.00 94.81 103 ARG A N 1
ATOM 766 C CA . ARG A 1 103 ? -10.134 -3.622 4.609 1.00 94.81 103 ARG A CA 1
ATOM 767 C C . ARG A 1 103 ? -11.083 -2.974 3.615 1.00 94.81 103 ARG A C 1
ATOM 769 O O . ARG A 1 103 ? -11.563 -1.880 3.890 1.00 94.81 103 ARG A O 1
ATOM 776 N N . ASP A 1 104 ? -11.318 -3.627 2.480 1.00 87.88 104 ASP A N 1
ATOM 777 C CA . ASP A 1 104 ? -12.188 -3.117 1.410 1.00 87.88 104 ASP A CA 1
ATOM 778 C C . ASP A 1 104 ? -11.824 -1.682 0.971 1.00 87.88 104 ASP A C 1
ATOM 780 O O . ASP A 1 104 ? -12.688 -0.826 0.804 1.00 87.88 104 ASP A O 1
ATOM 784 N N . GLU A 1 105 ? -10.521 -1.391 0.851 1.00 84.69 105 GLU A N 1
ATOM 785 C CA . GLU A 1 105 ? -9.978 -0.043 0.582 1.00 84.69 105 GLU A CA 1
ATOM 786 C C . GLU A 1 105 ? -10.328 1.026 1.634 1.00 84.69 105 GLU A C 1
ATOM 788 O O . GLU A 1 105 ? -10.140 2.220 1.409 1.00 84.69 105 GLU A O 1
ATOM 793 N N . VAL A 1 106 ? -10.793 0.624 2.816 1.00 92.62 106 VAL A N 1
ATOM 794 C CA . VAL A 1 106 ? -11.034 1.517 3.950 1.00 92.62 106 VAL A CA 1
ATOM 795 C C . VAL A 1 106 ? -9.883 1.409 4.935 1.00 92.62 106 VAL A C 1
ATOM 797 O O . VAL A 1 106 ? -9.562 0.331 5.431 1.00 92.62 106 VAL A O 1
ATOM 800 N N . LYS A 1 107 ? -9.281 2.557 5.252 1.00 95.44 107 LYS A N 1
ATOM 801 C CA . LYS A 1 107 ? -8.254 2.676 6.287 1.00 95.44 107 LYS A CA 1
ATOM 802 C C . LYS A 1 107 ? -8.886 2.802 7.675 1.00 95.44 107 LYS A C 1
ATOM 804 O O . LYS A 1 107 ? -9.681 3.709 7.913 1.00 95.44 107 LYS A O 1
ATOM 809 N N . ILE A 1 108 ? -8.437 1.972 8.609 1.00 95.31 108 ILE A N 1
ATOM 810 C CA . ILE A 1 108 ? -8.830 1.959 10.020 1.00 95.31 108 ILE A CA 1
ATOM 811 C C . ILE A 1 108 ? -7.560 2.087 10.864 1.00 95.31 108 ILE A C 1
ATOM 813 O O . ILE A 1 108 ? -6.699 1.207 10.846 1.00 95.31 108 ILE A O 1
ATOM 817 N N . ARG A 1 109 ? -7.428 3.182 11.618 1.00 90.88 109 ARG A N 1
ATOM 818 C CA . ARG A 1 109 ? -6.366 3.304 12.627 1.00 90.88 109 ARG A CA 1
ATOM 819 C C . ARG A 1 109 ? -6.771 2.521 13.865 1.00 90.88 109 ARG A C 1
ATOM 821 O O . ARG A 1 109 ? -7.858 2.739 14.396 1.00 90.88 109 ARG A O 1
ATOM 828 N N . ILE A 1 110 ? -5.891 1.642 14.327 1.00 85.81 110 ILE A N 1
ATOM 829 C CA . ILE A 1 110 ? -6.064 0.978 15.614 1.00 85.81 110 ILE A CA 1
ATOM 830 C C . ILE A 1 110 ? -5.478 1.919 16.662 1.00 85.81 110 ILE A C 1
ATOM 832 O O . ILE A 1 110 ? -4.260 2.071 16.762 1.00 85.81 110 ILE A O 1
ATOM 836 N N . SER A 1 111 ? -6.345 2.578 17.422 1.00 79.00 111 SER A N 1
ATOM 837 C CA . SER A 1 111 ? -5.943 3.211 18.672 1.00 79.00 111 SER A CA 1
ATOM 838 C C . SER A 1 111 ? -6.073 2.203 19.807 1.00 79.00 111 SER A C 1
ATOM 840 O O . SER A 1 111 ? -6.921 1.310 19.763 1.00 79.00 111 SER A O 1
ATOM 842 N N . GLU A 1 112 ? -5.277 2.375 20.858 1.00 61.69 112 GLU A N 1
ATOM 843 C CA . GLU A 1 112 ? -5.685 1.867 22.165 1.00 61.69 112 GLU A CA 1
ATOM 844 C C . GLU A 1 112 ? -7.071 2.464 22.460 1.00 61.69 112 GLU A C 1
ATOM 846 O O . GLU A 1 112 ? -7.303 3.649 22.188 1.00 61.69 112 GLU A O 1
ATOM 851 N N . SER A 1 113 ? -8.037 1.643 22.885 1.00 53.50 113 SER A N 1
ATOM 852 C CA . SER A 1 113 ? -9.350 2.156 23.284 1.00 53.50 113 SER A CA 1
ATOM 853 C C . SER A 1 113 ? -9.149 3.299 24.281 1.00 53.50 113 SER A C 1
ATOM 855 O O . SER A 1 113 ? -8.326 3.147 25.189 1.00 53.50 113 SER A O 1
ATOM 857 N N . PRO A 1 114 ? -9.879 4.422 24.167 1.00 49.53 114 PRO A N 1
ATOM 858 C CA . PRO A 1 114 ? -9.968 5.332 25.290 1.00 49.53 114 PRO A CA 1
ATOM 859 C C . PRO A 1 114 ? -10.716 4.551 26.373 1.00 49.53 114 PRO A C 1
ATOM 861 O O . PRO A 1 114 ? -11.877 4.185 26.178 1.00 49.53 114 PRO A O 1
ATOM 864 N N . GLY A 1 115 ? -10.010 4.178 27.439 1.00 43.06 115 GLY A N 1
ATOM 865 C CA . GLY A 1 115 ? -10.663 3.723 28.664 1.00 43.06 115 GLY A CA 1
ATOM 866 C C . GLY A 1 115 ? -11.659 4.757 29.171 1.00 43.06 115 GLY A C 1
ATOM 867 O O . GLY A 1 115 ? -11.467 5.961 28.874 1.00 43.06 115 GLY A O 1
#

Radius of gyration: 14.37 Å; Cα contacts (8 Å, |Δi|>4): 262; chains: 1; bounding box: 31×36×44 Å

Solvent-accessible surface area (backbone atoms only — not comparable to full-atom values): 6416 Å² total; per-residue (Å²): 78,65,52,76,44,96,88,77,40,80,40,73,52,76,63,51,56,50,95,61,59,38,74,53,98,92,40,41,42,50,69,59,25,58,21,70,81,67,59,38,39,25,8,28,33,27,25,83,88,86,33,34,40,22,26,40,31,33,88,89,71,19,38,41,73,52,74,69,64,89,97,44,36,26,36,33,54,39,46,36,58,85,54,59,40,33,36,31,37,32,44,42,100,87,62,63,68,40,49,30,37,37,42,90,80,40,69,42,76,60,66,82,77,85,125